Protein AF-A0A7K3EN25-F1 (afdb_monomer)

Radius of gyration: 16.87 Å; Cα contacts (8 Å, |Δi|>4): 187; chains: 1; bounding box: 36×28×51 Å

Mean predicted aligned error: 3.07 Å

Solvent-accessible surface area (backbone atoms only — not comparable to full-atom values): 6746 Å² total; per-residue (Å²): 110,35,38,38,54,88,64,78,34,31,38,34,43,96,85,47,75,42,67,51,79,57,69,52,43,22,36,47,51,38,62,31,59,76,36,46,61,39,78,42,39,61,66,61,52,46,44,69,40,37,58,93,64,64,59,98,57,44,70,64,52,49,54,53,45,53,57,50,45,22,73,68,73,37,68,72,41,53,42,82,51,96,75,31,37,22,25,67,42,54,57,84,30,25,47,60,48,43,29,54,51,26,43,51,53,12,50,56,27,43,78,69,68,37,55,70,59,12,51,56,29,43,60,73,47,109

Secondary structure (DSSP, 8-state):
-EEE-SSS-EEEETTEEE--SSHHHHHHHHHHHTSTTS-B-HHHHHHHHHTT---TTHHHHHHHHHHHHHHHH-GGGEEEETTEEEES--GGGBHHHHHHHHHHHHHHHHHTT-HHHHHHHHHHH-

Structure (mmCIF, N/CA/C/O backbone):
data_AF-A0A7K3EN25-F1
#
_entry.id   AF-A0A7K3EN25-F1
#
loop_
_atom_site.group_PDB
_atom_site.id
_atom_site.type_symbol
_atom_site.label_atom_id
_atom_site.label_alt_id
_atom_site.label_comp_id
_atom_site.label_asym_id
_atom_site.label_entity_id
_atom_site.label_seq_id
_atom_site.pdbx_PDB_ins_code
_atom_site.Cartn_x
_atom_site.Cartn_y
_atom_site.Cartn_z
_atom_site.occupancy
_atom_site.B_iso_or_equiv
_atom_site.auth_seq_id
_atom_site.auth_comp_id
_atom_site.auth_asym_id
_atom_site.auth_atom_id
_atom_site.pdbx_PDB_model_num
ATOM 1 N N . MET A 1 1 ? 8.566 6.035 8.201 1.00 90.94 1 MET A N 1
ATOM 2 C CA . MET A 1 1 ? 7.927 5.709 6.909 1.00 90.94 1 MET A CA 1
ATOM 3 C C . MET A 1 1 ? 6.605 4.981 7.090 1.00 90.94 1 MET A C 1
ATOM 5 O O . MET A 1 1 ? 6.586 3.885 7.628 1.00 90.94 1 MET A O 1
ATOM 9 N N . ARG A 1 2 ? 5.515 5.594 6.628 1.00 95.06 2 ARG A N 1
ATOM 10 C CA . ARG A 1 2 ? 4.181 5.002 6.475 1.00 95.06 2 ARG A CA 1
ATOM 11 C C . ARG A 1 2 ? 3.755 5.071 5.011 1.00 95.06 2 ARG A C 1
ATOM 13 O O . ARG A 1 2 ? 4.134 5.999 4.299 1.00 95.06 2 ARG A O 1
ATOM 20 N N . TYR A 1 3 ? 2.937 4.127 4.582 1.00 96.94 3 TYR A N 1
ATOM 21 C CA . TYR A 1 3 ? 2.419 3.993 3.227 1.00 96.94 3 TYR A CA 1
ATOM 22 C C . TYR A 1 3 ? 0.903 4.099 3.277 1.00 96.94 3 TYR A C 1
ATOM 24 O O . TYR A 1 3 ? 0.251 3.349 4.001 1.00 96.94 3 TYR A O 1
ATOM 32 N N . ARG A 1 4 ? 0.343 5.048 2.528 1.00 96.62 4 ARG A N 1
ATOM 33 C CA . ARG A 1 4 ? -1.097 5.304 2.519 1.00 96.62 4 ARG A CA 1
ATOM 34 C C . ARG A 1 4 ? -1.653 4.944 1.156 1.00 96.62 4 ARG A C 1
ATOM 36 O O . ARG A 1 4 ? -1.270 5.579 0.175 1.00 96.62 4 ARG A O 1
ATOM 43 N N . ILE A 1 5 ? -2.479 3.907 1.090 1.00 96.88 5 ILE A N 1
ATOM 44 C CA . ILE A 1 5 ? -3.046 3.345 -0.141 1.00 96.88 5 ILE A CA 1
ATOM 45 C C . ILE A 1 5 ? -4.577 3.300 -0.128 1.00 96.88 5 ILE A C 1
ATOM 47 O O . ILE A 1 5 ? -5.172 3.018 -1.167 1.00 96.88 5 ILE A O 1
ATOM 51 N N . LEU A 1 6 ? -5.225 3.642 0.992 1.00 95.38 6 LEU A N 1
ATOM 52 C CA . LEU A 1 6 ? -6.672 3.866 1.070 1.00 95.38 6 LEU A CA 1
ATOM 53 C C . LEU A 1 6 ? -7.032 5.248 0.496 1.00 95.38 6 LEU A C 1
ATOM 55 O O . LEU A 1 6 ? -7.521 6.140 1.184 1.00 95.38 6 LEU A O 1
ATOM 59 N N . GLY A 1 7 ? -6.719 5.452 -0.784 1.00 93.25 7 GLY A N 1
ATOM 60 C CA . GLY A 1 7 ? -6.848 6.728 -1.479 1.00 93.25 7 GLY A CA 1
ATOM 61 C C . GLY A 1 7 ? -5.738 6.922 -2.507 1.00 93.25 7 GLY A C 1
ATOM 62 O O . GLY A 1 7 ? -5.314 5.985 -3.186 1.00 93.25 7 GLY A O 1
ATOM 63 N N . ILE A 1 8 ? -5.244 8.154 -2.641 1.00 93.94 8 ILE A N 1
ATOM 64 C CA . ILE A 1 8 ? -4.084 8.424 -3.496 1.00 93.94 8 ILE A CA 1
ATOM 65 C C . ILE A 1 8 ? -2.848 7.814 -2.835 1.00 93.94 8 ILE A C 1
ATOM 67 O O . ILE A 1 8 ? -2.457 8.249 -1.754 1.00 93.94 8 ILE A O 1
ATOM 71 N N . ALA A 1 9 ? -2.219 6.846 -3.511 1.00 96.56 9 ALA A N 1
ATOM 72 C CA . ALA A 1 9 ? -1.014 6.202 -3.002 1.00 96.56 9 ALA A CA 1
ATOM 73 C C . ALA A 1 9 ? 0.084 7.238 -2.714 1.00 96.56 9 ALA A C 1
ATOM 75 O O . ALA A 1 9 ? 0.504 7.964 -3.620 1.00 96.56 9 ALA A O 1
ATOM 76 N N . GLN A 1 10 ? 0.540 7.287 -1.466 1.00 95.94 10 GLN A N 1
ATOM 77 C CA . GLN A 1 10 ? 1.520 8.250 -0.962 1.00 95.94 10 GLN A CA 1
ATOM 78 C C . GLN A 1 10 ? 2.337 7.649 0.186 1.00 95.94 10 GLN A C 1
ATOM 80 O O . GLN A 1 10 ? 1.969 6.627 0.767 1.00 95.94 10 GLN A O 1
ATOM 85 N N . THR A 1 11 ? 3.452 8.290 0.518 1.00 95.88 11 THR A N 1
ATOM 86 C CA . THR A 1 11 ? 4.280 7.942 1.676 1.00 95.88 11 THR A CA 1
ATOM 87 C C . THR A 1 11 ? 4.314 9.087 2.665 1.00 95.88 11 THR A C 1
ATOM 89 O O . THR A 1 11 ? 4.257 10.247 2.270 1.00 95.88 11 THR A O 1
ATOM 92 N N . GLU A 1 12 ? 4.453 8.772 3.942 1.00 94.38 12 GLU A N 1
ATOM 93 C CA . GLU A 1 12 ? 4.577 9.751 5.012 1.00 94.38 12 GLU A CA 1
ATOM 94 C C . GLU A 1 12 ? 5.793 9.421 5.878 1.00 94.38 12 GLU A C 1
ATOM 96 O O . GLU A 1 12 ? 5.921 8.307 6.392 1.00 94.38 12 GLU A O 1
ATOM 101 N N . ASP A 1 13 ? 6.686 10.389 6.055 1.00 91.06 13 ASP A N 1
ATOM 102 C CA . ASP A 1 13 ? 7.839 10.260 6.940 1.00 91.06 13 ASP A CA 1
ATOM 103 C C . ASP A 1 13 ? 7.915 11.432 7.905 1.00 91.06 13 ASP A C 1
ATOM 105 O O . ASP A 1 13 ? 8.039 12.579 7.484 1.00 91.06 13 ASP A O 1
ATOM 109 N N . HIS A 1 14 ? 7.799 11.153 9.204 1.00 88.25 14 HIS A N 1
ATOM 110 C CA . HIS A 1 14 ? 7.816 12.177 10.254 1.00 88.25 14 HIS A CA 1
ATOM 111 C C . HIS A 1 14 ? 6.895 13.386 9.954 1.00 88.25 14 HIS A C 1
ATOM 113 O O . HIS A 1 14 ? 7.269 14.534 10.176 1.00 88.25 14 HIS A O 1
ATOM 119 N N . GLY A 1 15 ? 5.693 13.128 9.418 1.00 87.31 15 GLY A N 1
ATOM 120 C CA . GLY A 1 15 ? 4.710 14.154 9.038 1.00 87.31 15 GLY A CA 1
ATOM 121 C C . GLY A 1 15 ? 4.914 14.778 7.651 1.00 87.31 15 GLY A C 1
ATOM 122 O O . GLY A 1 15 ? 4.064 15.536 7.190 1.00 87.31 15 GLY A O 1
ATOM 123 N N . THR A 1 16 ? 5.997 14.442 6.948 1.00 89.81 16 THR A N 1
ATOM 124 C CA . THR A 1 16 ? 6.224 14.867 5.561 1.00 89.81 16 THR A CA 1
ATOM 125 C C . THR A 1 16 ? 5.554 13.890 4.608 1.00 89.81 16 THR A C 1
ATOM 127 O O . THR A 1 16 ? 5.970 12.737 4.498 1.00 89.81 16 THR A O 1
ATOM 130 N N . VAL A 1 17 ? 4.524 14.355 3.901 1.00 92.62 17 VAL A N 1
ATOM 131 C CA . VAL A 1 17 ? 3.809 13.559 2.900 1.00 92.62 17 VAL A CA 1
ATOM 132 C C . VAL A 1 17 ? 4.443 13.744 1.525 1.00 92.62 17 VAL A C 1
ATOM 134 O O . VAL A 1 17 ? 4.577 14.861 1.028 1.00 92.62 17 VAL A O 1
ATOM 137 N N . THR A 1 18 ? 4.761 12.627 0.878 1.00 93.88 18 THR A N 1
ATOM 138 C CA . THR A 1 18 ? 5.290 12.577 -0.483 1.00 93.88 18 THR A CA 1
ATOM 139 C C . THR A 1 18 ? 4.362 11.752 -1.360 1.00 93.88 18 THR A C 1
ATOM 141 O O . THR A 1 18 ? 4.134 10.568 -1.122 1.00 93.88 18 THR A O 1
ATOM 144 N N . THR A 1 19 ? 3.844 12.367 -2.423 1.00 93.69 19 THR A N 1
ATOM 145 C CA . THR A 1 19 ? 3.033 11.672 -3.428 1.00 93.69 19 THR A CA 1
ATOM 146 C C . THR A 1 19 ? 3.896 11.304 -4.639 1.00 93.69 19 THR A C 1
ATOM 148 O O . THR A 1 19 ? 4.441 12.202 -5.288 1.00 93.69 19 THR A O 1
ATOM 151 N N . PRO A 1 20 ? 4.016 10.013 -5.003 1.00 92.44 20 PRO A N 1
ATOM 152 C CA . PRO A 1 20 ? 4.688 9.608 -6.226 1.00 92.44 20 PRO A CA 1
ATOM 153 C C . PRO A 1 20 ? 4.102 10.258 -7.486 1.00 92.44 20 PRO A C 1
ATOM 155 O O . PRO A 1 20 ? 2.885 10.318 -7.691 1.00 92.44 20 PRO A O 1
ATOM 158 N N . GLY A 1 21 ? 4.996 10.737 -8.353 1.00 90.75 21 GLY A N 1
ATOM 159 C CA . GLY A 1 21 ? 4.637 11.449 -9.575 1.00 90.75 21 GLY A CA 1
ATOM 160 C C . GLY A 1 21 ? 4.012 10.533 -10.630 1.00 90.75 21 GLY A C 1
ATOM 161 O O . GLY A 1 21 ? 4.684 9.674 -11.196 1.00 90.75 21 GLY A O 1
ATOM 162 N N . GLY A 1 22 ? 2.739 10.768 -10.943 1.00 94.00 22 GLY A N 1
ATOM 163 C CA . GLY A 1 22 ? 2.013 10.084 -12.015 1.00 94.00 22 GLY A CA 1
ATOM 164 C C . GLY A 1 22 ? 1.375 8.742 -11.616 1.00 94.00 22 GLY A C 1
ATOM 165 O O . GLY A 1 22 ? 1.749 8.127 -10.615 1.00 94.00 22 GLY A O 1
ATOM 166 N N . PRO A 1 23 ? 0.392 8.269 -12.403 1.00 94.69 23 PRO A N 1
ATOM 167 C CA . PRO A 1 23 ? -0.428 7.108 -12.053 1.00 94.69 23 PRO A CA 1
ATOM 168 C C . PRO A 1 23 ? 0.378 5.809 -11.945 1.00 94.69 23 PRO A C 1
ATOM 170 O O . PRO A 1 23 ? 0.161 5.046 -11.014 1.00 94.69 23 PRO A O 1
ATOM 173 N N . ARG A 1 24 ? 1.367 5.588 -12.822 1.00 96.19 24 ARG A N 1
ATOM 174 C CA . ARG A 1 24 ? 2.171 4.351 -12.834 1.00 96.19 24 ARG A CA 1
ATOM 175 C C . ARG A 1 24 ? 3.082 4.203 -11.611 1.00 96.19 24 ARG A C 1
ATOM 177 O O . ARG A 1 24 ? 3.250 3.100 -11.109 1.00 96.19 24 ARG A O 1
ATOM 184 N N . LEU A 1 25 ? 3.656 5.300 -11.102 1.00 96.56 25 LEU A N 1
ATOM 185 C CA . LEU A 1 25 ? 4.433 5.252 -9.855 1.00 96.56 25 LEU A CA 1
ATOM 186 C C . LEU A 1 25 ? 3.532 4.953 -8.653 1.00 96.56 25 LEU A C 1
ATOM 188 O O . LEU A 1 25 ? 3.925 4.189 -7.776 1.00 96.56 25 LEU A O 1
ATOM 192 N N . ARG A 1 26 ? 2.335 5.551 -8.618 1.00 96.88 26 ARG A N 1
ATOM 193 C CA . ARG A 1 26 ? 1.346 5.288 -7.567 1.00 96.88 26 ARG A CA 1
ATOM 194 C C . ARG A 1 26 ? 0.837 3.849 -7.608 1.00 96.88 26 ARG A C 1
ATOM 196 O O . ARG A 1 26 ? 0.761 3.225 -6.559 1.00 96.88 26 ARG A O 1
ATOM 203 N N . ALA A 1 27 ? 0.568 3.316 -8.800 1.00 96.94 27 ALA A N 1
ATOM 204 C CA . ALA A 1 27 ? 0.199 1.916 -8.992 1.00 96.94 27 ALA A CA 1
ATOM 205 C C . ALA A 1 27 ? 1.313 0.974 -8.515 1.00 96.94 27 ALA A C 1
ATOM 207 O O . ALA A 1 27 ? 1.039 0.056 -7.754 1.00 96.94 27 ALA A O 1
ATOM 208 N N . LEU A 1 28 ? 2.576 1.253 -8.864 1.00 97.81 28 LEU A N 1
ATOM 209 C CA . LEU A 1 28 ? 3.715 0.456 -8.396 1.00 97.81 28 LEU A CA 1
ATOM 210 C C . LEU A 1 28 ? 3.852 0.486 -6.866 1.00 97.81 28 LEU A C 1
ATOM 212 O O . LEU A 1 28 ? 4.100 -0.550 -6.250 1.00 97.81 28 LEU A O 1
ATOM 216 N N . LEU A 1 29 ? 3.687 1.659 -6.246 1.00 97.75 29 LEU A N 1
ATOM 217 C CA . LEU A 1 29 ? 3.704 1.774 -4.789 1.00 97.75 29 LEU A CA 1
ATOM 218 C C . LEU A 1 29 ? 2.573 0.954 -4.157 1.00 97.75 29 LEU A C 1
ATOM 220 O O . LEU A 1 29 ? 2.830 0.194 -3.229 1.00 97.75 29 LEU A O 1
ATOM 224 N N . ALA A 1 30 ? 1.349 1.081 -4.676 1.00 97.69 30 ALA A N 1
ATOM 225 C CA . ALA A 1 30 ? 0.191 0.345 -4.184 1.00 97.69 30 ALA A CA 1
ATOM 226 C C . ALA A 1 30 ? 0.375 -1.173 -4.335 1.00 97.69 30 ALA A C 1
ATOM 228 O O . ALA A 1 30 ? 0.211 -1.901 -3.362 1.00 97.69 30 ALA A O 1
ATOM 229 N N . ALA A 1 31 ? 0.811 -1.641 -5.507 1.00 97.69 31 ALA A N 1
ATOM 230 C CA . ALA A 1 31 ? 1.108 -3.044 -5.789 1.00 97.69 31 ALA A CA 1
ATOM 231 C C . ALA A 1 31 ? 2.082 -3.652 -4.765 1.00 97.69 31 ALA A C 1
ATOM 233 O O . ALA A 1 31 ? 1.854 -4.738 -4.234 1.00 97.69 31 ALA A O 1
ATOM 234 N N . LEU A 1 32 ? 3.160 -2.935 -4.441 1.00 98.06 32 LEU A N 1
ATOM 235 C CA . LEU A 1 32 ? 4.129 -3.377 -3.439 1.00 98.06 32 LEU A CA 1
ATOM 236 C C . LEU A 1 32 ? 3.568 -3.294 -2.007 1.00 98.06 32 LEU A C 1
ATOM 238 O O . LEU A 1 32 ? 3.776 -4.211 -1.215 1.00 98.06 32 LEU A O 1
ATOM 242 N N . ALA A 1 33 ? 2.834 -2.230 -1.673 1.00 97.81 33 ALA A N 1
ATOM 243 C CA . ALA A 1 33 ? 2.245 -2.014 -0.348 1.00 97.81 33 ALA A CA 1
ATOM 244 C C . ALA A 1 33 ? 1.091 -2.975 -0.025 1.00 97.81 33 ALA A C 1
ATOM 246 O O . ALA A 1 33 ? 0.861 -3.274 1.143 1.00 97.81 33 ALA A O 1
ATOM 247 N N . LEU A 1 34 ? 0.419 -3.533 -1.037 1.00 97.62 34 LEU A N 1
ATOM 248 C CA . LEU A 1 34 ? -0.512 -4.651 -0.870 1.00 97.62 34 LEU A CA 1
ATOM 249 C C . LEU A 1 34 ? 0.200 -5.925 -0.397 1.00 97.62 34 LEU A C 1
ATOM 251 O O . LEU A 1 34 ? -0.446 -6.832 0.117 1.00 97.62 34 LEU A O 1
ATOM 255 N N . ARG A 1 35 ? 1.524 -6.030 -0.540 1.00 97.62 35 ARG A N 1
ATOM 256 C CA . ARG A 1 35 ? 2.319 -7.214 -0.172 1.00 97.62 35 ARG A CA 1
ATOM 257 C C . ARG A 1 35 ? 3.568 -6.801 0.627 1.00 97.62 35 ARG A C 1
ATOM 259 O O . ARG A 1 35 ? 4.687 -7.105 0.211 1.00 97.62 35 ARG A O 1
ATOM 266 N N . PRO A 1 36 ? 3.407 -6.133 1.786 1.00 97.31 36 PRO A N 1
ATOM 267 C CA . PRO A 1 36 ? 4.520 -5.540 2.517 1.00 97.31 36 PRO A CA 1
ATOM 268 C C . PRO A 1 36 ? 5.481 -6.635 2.989 1.00 97.31 36 PRO A C 1
ATOM 270 O O . PRO A 1 36 ? 5.053 -7.702 3.446 1.00 97.31 36 PRO A O 1
ATOM 273 N N . GLY A 1 37 ? 6.781 -6.404 2.801 1.00 96.88 37 GLY A N 1
ATOM 274 C CA . GLY A 1 37 ? 7.845 -7.348 3.145 1.00 96.88 37 GLY A CA 1
ATOM 275 C C . GLY A 1 37 ? 7.927 -8.594 2.254 1.00 96.88 37 GLY A C 1
ATOM 276 O O . GLY A 1 37 ? 8.819 -9.419 2.450 1.00 96.88 37 GLY A O 1
ATOM 277 N N . ARG A 1 38 ? 7.037 -8.763 1.264 1.00 97.62 38 ARG A N 1
ATOM 278 C CA . ARG A 1 38 ? 7.031 -9.921 0.357 1.00 97.62 38 ARG A CA 1
ATOM 279 C C . ARG A 1 38 ? 7.601 -9.558 -1.007 1.00 97.62 38 ARG A C 1
ATOM 281 O O . ARG A 1 38 ? 7.393 -8.461 -1.514 1.00 97.62 38 ARG A O 1
ATOM 288 N N . VAL A 1 39 ? 8.311 -10.511 -1.608 1.00 98.25 39 VAL A N 1
ATOM 289 C CA . VAL A 1 39 ? 8.828 -10.372 -2.973 1.00 98.25 39 VAL A CA 1
ATOM 290 C C . VAL A 1 39 ? 7.677 -10.522 -3.964 1.00 98.25 39 VAL A C 1
ATOM 292 O O . VAL A 1 39 ? 6.933 -11.500 -3.915 1.00 98.25 39 VAL A O 1
ATOM 295 N N . VAL A 1 40 ? 7.554 -9.549 -4.859 1.00 98.44 40 VAL A N 1
ATOM 296 C CA . VAL A 1 40 ? 6.614 -9.508 -5.976 1.00 98.44 40 VAL A CA 1
ATOM 297 C C . VAL A 1 40 ? 7.403 -9.622 -7.272 1.00 98.44 40 VAL A C 1
ATOM 299 O O . VAL A 1 40 ? 8.419 -8.942 -7.449 1.00 98.44 40 VAL A O 1
ATOM 302 N N . THR A 1 41 ? 6.940 -10.487 -8.171 1.00 98.25 41 THR A N 1
ATOM 303 C CA . THR A 1 41 ? 7.620 -10.736 -9.443 1.00 98.25 41 THR A CA 1
ATOM 304 C C . THR A 1 41 ? 7.496 -9.543 -10.396 1.00 98.25 41 THR A C 1
ATOM 306 O O . THR A 1 41 ? 6.527 -8.784 -10.303 1.00 98.25 41 THR A O 1
ATOM 309 N N . PRO A 1 42 ? 8.449 -9.363 -11.329 1.00 97.75 42 PRO A N 1
ATOM 310 C CA . PRO A 1 42 ? 8.327 -8.366 -12.386 1.00 97.75 42 PRO A CA 1
ATOM 311 C C . PRO A 1 42 ? 7.035 -8.496 -13.192 1.00 97.75 42 PRO A C 1
ATOM 313 O O . PRO A 1 42 ? 6.394 -7.480 -13.421 1.00 97.75 42 PRO A O 1
ATOM 316 N N . ASP A 1 43 ? 6.631 -9.716 -13.552 1.00 96.81 43 ASP A N 1
ATOM 317 C CA . ASP A 1 43 ? 5.432 -9.964 -14.362 1.00 96.81 43 ASP A CA 1
ATOM 318 C C . ASP A 1 43 ? 4.168 -9.494 -13.633 1.00 96.81 43 ASP A C 1
ATOM 320 O O . ASP A 1 43 ? 3.417 -8.685 -14.166 1.00 96.81 43 ASP A O 1
ATOM 324 N N . THR A 1 44 ? 4.006 -9.860 -12.355 1.00 97.62 44 THR A N 1
ATOM 325 C CA . THR A 1 44 ? 2.888 -9.368 -11.531 1.00 97.62 44 THR A CA 1
ATOM 326 C C . THR A 1 44 ? 2.881 -7.842 -11.424 1.00 97.62 44 THR A C 1
ATOM 328 O O . THR A 1 44 ? 1.826 -7.218 -11.493 1.00 97.62 44 THR A O 1
ATOM 331 N N . LEU A 1 45 ? 4.049 -7.214 -11.250 1.00 98.12 45 LEU A N 1
ATOM 332 C CA . LEU A 1 45 ? 4.129 -5.752 -11.183 1.00 98.12 45 LEU A CA 1
ATOM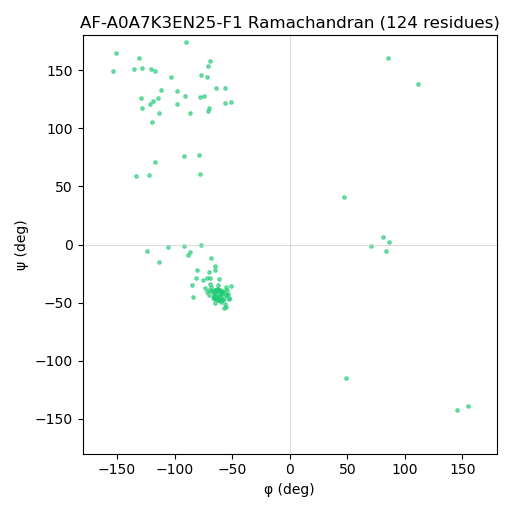 333 C C . LEU A 1 45 ? 3.833 -5.094 -12.531 1.00 98.12 45 LEU A C 1
ATOM 335 O O . LEU A 1 45 ? 3.284 -3.996 -12.550 1.00 98.12 45 LEU A O 1
ATOM 339 N N . ILE A 1 46 ? 4.202 -5.724 -13.645 1.00 97.88 46 ILE A N 1
ATOM 340 C CA . ILE A 1 46 ? 3.883 -5.229 -14.983 1.00 97.88 46 ILE A CA 1
ATOM 341 C C . ILE A 1 46 ? 2.368 -5.264 -15.190 1.00 97.88 46 ILE A C 1
ATOM 343 O O . ILE A 1 46 ? 1.782 -4.233 -15.526 1.00 97.88 46 ILE A O 1
ATOM 347 N N . ASP A 1 47 ? 1.739 -6.401 -14.901 1.00 96.31 47 ASP A N 1
ATOM 348 C CA . ASP A 1 47 ? 0.295 -6.580 -15.043 1.00 96.31 47 ASP A CA 1
ATOM 349 C C . ASP A 1 47 ? -0.481 -5.581 -14.173 1.00 96.31 47 ASP A C 1
ATOM 351 O O . ASP A 1 47 ? -1.426 -4.948 -14.631 1.00 96.31 47 ASP A O 1
ATOM 355 N N . GLU A 1 48 ? -0.056 -5.345 -12.932 1.00 96.00 48 GLU A N 1
ATOM 356 C CA . GLU A 1 48 ? -0.756 -4.417 -12.033 1.00 96.00 48 GLU A CA 1
ATOM 357 C C . GLU A 1 48 ? -0.528 -2.935 -12.371 1.00 96.00 48 GLU A C 1
ATOM 359 O O . GLU A 1 48 ? -1.395 -2.098 -12.115 1.00 96.00 48 GLU A O 1
ATOM 364 N N . VAL A 1 49 ? 0.632 -2.577 -12.932 1.00 97.06 49 VAL A N 1
ATOM 365 C CA . VAL A 1 49 ? 0.968 -1.175 -13.243 1.00 97.06 49 VAL A CA 1
ATOM 366 C C . VAL A 1 49 ? 0.410 -0.730 -14.592 1.00 97.06 49 VAL A C 1
ATOM 368 O O . VAL A 1 49 ? 0.069 0.449 -14.747 1.00 97.06 49 VAL A O 1
ATOM 371 N N . TRP A 1 50 ? 0.360 -1.631 -15.572 1.00 95.94 50 TRP A N 1
ATOM 372 C CA . TRP A 1 50 ? -0.055 -1.315 -16.941 1.00 9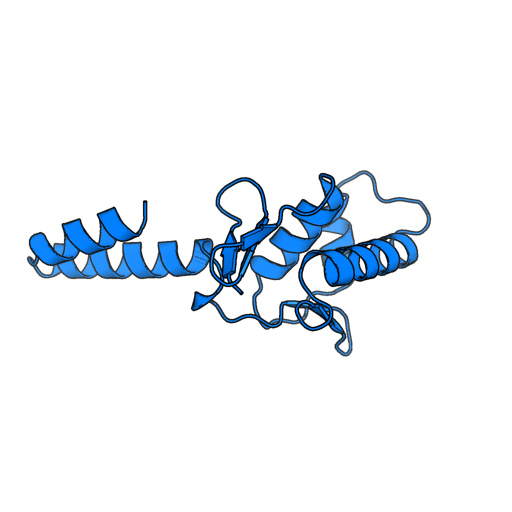5.94 50 TRP A CA 1
ATOM 373 C C . TRP A 1 50 ? -1.359 -1.978 -17.372 1.00 95.94 50 TRP A C 1
ATOM 375 O O . TRP A 1 50 ? -1.938 -1.517 -18.357 1.00 95.94 50 TRP A O 1
ATOM 385 N N . ALA A 1 51 ? -1.843 -2.985 -16.641 1.00 91.56 51 ALA A N 1
ATOM 386 C CA . ALA A 1 51 ? -3.005 -3.780 -17.020 1.00 91.56 51 ALA A CA 1
ATOM 387 C C . ALA A 1 51 ? -2.887 -4.248 -18.481 1.00 91.56 51 ALA A C 1
ATOM 389 O O . ALA A 1 51 ? -1.976 -4.995 -18.825 1.00 91.56 51 ALA A O 1
ATOM 390 N N . GLU A 1 52 ? -3.774 -3.776 -19.352 1.00 89.38 52 GLU A N 1
ATOM 391 C CA . GLU A 1 52 ? -3.871 -4.218 -20.745 1.00 89.38 52 GLU A CA 1
ATOM 392 C C . GLU A 1 52 ? -2.949 -3.453 -21.717 1.00 89.38 52 GLU A C 1
ATOM 394 O O . GLU A 1 52 ? -2.857 -3.834 -22.881 1.00 89.38 52 GLU A O 1
ATOM 399 N N . ASP A 1 53 ? -2.248 -2.400 -21.270 1.00 93.56 53 ASP A N 1
ATOM 400 C CA . ASP A 1 53 ? -1.402 -1.543 -22.127 1.00 93.56 53 ASP A CA 1
ATOM 401 C C . ASP A 1 53 ? 0.076 -1.488 -21.667 1.00 93.56 53 ASP A C 1
ATOM 403 O O . ASP A 1 53 ? 0.599 -0.418 -21.309 1.00 93.56 53 ASP A O 1
ATOM 407 N N . PRO A 1 54 ? 0.790 -2.634 -21.612 1.00 93.12 54 PRO A N 1
ATOM 408 C CA . PRO A 1 54 ? 2.210 -2.645 -21.292 1.00 93.12 54 PRO A CA 1
ATOM 409 C C . PRO A 1 54 ? 3.045 -2.076 -22.454 1.00 93.12 54 PRO A C 1
ATOM 411 O O . PRO A 1 54 ? 2.759 -2.316 -23.629 1.00 93.12 54 PRO A O 1
ATOM 414 N N . PRO A 1 55 ? 4.139 -1.349 -22.166 1.00 94.50 55 PRO A N 1
ATOM 4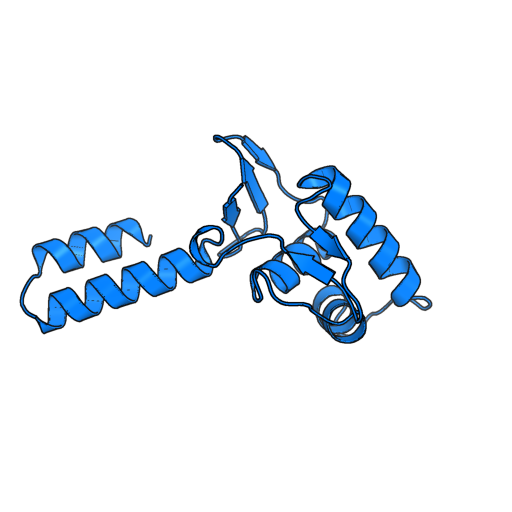15 C CA . PRO A 1 55 ? 5.039 -0.880 -23.206 1.00 94.50 55 PRO A CA 1
ATOM 416 C C . PRO A 1 55 ? 5.791 -2.066 -23.821 1.00 94.50 55 PRO A C 1
ATOM 418 O O . PRO A 1 55 ? 5.991 -3.095 -23.180 1.00 94.50 55 PRO A O 1
ATOM 421 N N . ARG A 1 56 ? 6.298 -1.883 -25.046 1.00 93.94 56 ARG A N 1
ATOM 422 C CA . ARG A 1 56 ? 7.031 -2.923 -25.794 1.00 93.94 56 ARG A CA 1
ATOM 423 C C . ARG A 1 56 ? 8.170 -3.576 -24.998 1.00 93.94 56 ARG A C 1
ATOM 425 O O . ARG A 1 56 ? 8.421 -4.762 -25.170 1.00 93.94 56 ARG A O 1
ATOM 432 N N . ASP A 1 57 ? 8.851 -2.800 -24.158 1.00 96.75 57 ASP A N 1
ATOM 433 C CA . ASP A 1 57 ? 9.869 -3.284 -23.221 1.00 96.75 57 ASP A CA 1
ATOM 434 C C . ASP A 1 57 ? 9.422 -3.011 -21.776 1.00 96.75 57 ASP A C 1
ATOM 436 O O . ASP A 1 57 ? 9.901 -2.098 -21.092 1.00 96.75 57 ASP A O 1
ATOM 440 N N . ALA A 1 58 ? 8.414 -3.767 -21.338 1.00 96.81 58 ALA A N 1
ATOM 441 C CA . ALA A 1 58 ? 7.860 -3.683 -19.991 1.00 96.81 58 ALA A CA 1
ATOM 442 C C . ALA A 1 58 ? 8.891 -3.952 -18.880 1.00 96.81 58 ALA A C 1
ATOM 444 O O . ALA A 1 58 ? 8.912 -3.177 -17.918 1.00 96.81 58 ALA A O 1
ATOM 445 N N . PRO A 1 59 ? 9.808 -4.935 -19.002 1.00 96.44 59 PRO A N 1
ATOM 446 C CA . PRO A 1 59 ? 10.862 -5.129 -18.012 1.00 96.44 59 PRO A CA 1
ATOM 447 C C . PRO A 1 59 ? 11.751 -3.892 -17.833 1.00 96.44 59 PRO A C 1
ATOM 449 O O . PRO A 1 59 ? 11.953 -3.446 -16.700 1.00 96.44 59 PRO A O 1
ATOM 452 N N . ALA A 1 60 ? 12.241 -3.278 -18.917 1.00 97.81 60 ALA A N 1
ATOM 453 C CA . ALA A 1 60 ? 13.054 -2.064 -18.806 1.00 97.81 60 ALA A CA 1
ATOM 454 C C . ALA A 1 60 ? 12.249 -0.882 -18.239 1.00 97.81 60 ALA A C 1
ATOM 456 O O . ALA A 1 60 ? 12.746 -0.120 -17.400 1.00 97.81 60 ALA A O 1
ATOM 457 N N . ALA A 1 61 ? 10.982 -0.745 -18.643 1.00 97.81 61 ALA A N 1
ATOM 458 C CA . ALA A 1 61 ? 10.093 0.282 -18.113 1.00 97.81 61 ALA A CA 1
ATOM 459 C C . ALA A 1 61 ? 9.843 0.117 -16.602 1.00 97.81 61 ALA A C 1
ATOM 461 O O . ALA A 1 61 ? 9.834 1.117 -15.873 1.00 97.81 61 ALA A O 1
ATOM 462 N N . LEU A 1 62 ? 9.696 -1.121 -16.116 1.00 98.00 62 LEU A N 1
ATOM 463 C CA . LEU A 1 62 ? 9.548 -1.425 -14.694 1.00 98.00 62 LEU A CA 1
ATOM 464 C C . LEU A 1 62 ? 10.813 -1.054 -13.915 1.00 98.00 62 LEU A C 1
ATOM 466 O O . LEU A 1 62 ? 10.712 -0.356 -12.907 1.00 98.00 62 LEU A O 1
ATOM 470 N N . GLN A 1 63 ? 12.003 -1.420 -14.403 1.00 97.38 63 GLN A N 1
ATOM 471 C CA . GLN A 1 63 ? 13.273 -1.025 -13.772 1.00 97.38 63 GLN A CA 1
ATOM 472 C C . GLN A 1 63 ? 13.376 0.502 -13.629 1.00 97.38 63 GLN A C 1
ATOM 474 O O . GLN A 1 63 ? 13.740 1.021 -12.568 1.00 97.38 63 GLN A O 1
ATOM 479 N N . ALA A 1 64 ? 12.995 1.243 -14.675 1.00 97.62 64 ALA A N 1
ATOM 480 C CA . ALA A 1 64 ? 12.977 2.703 -14.650 1.00 97.62 64 ALA A CA 1
ATOM 481 C C . ALA A 1 64 ? 11.948 3.266 -13.651 1.00 97.62 64 ALA A C 1
ATOM 483 O O . ALA A 1 64 ? 12.231 4.258 -12.969 1.00 97.62 64 ALA A O 1
ATOM 484 N N . LEU A 1 65 ? 10.763 2.653 -13.536 1.00 97.31 65 LEU A N 1
ATOM 485 C CA . LEU A 1 65 ? 9.769 3.017 -12.521 1.00 97.31 65 LEU A CA 1
ATOM 486 C C . LEU A 1 65 ? 10.271 2.752 -11.103 1.00 97.31 65 LEU A C 1
ATOM 488 O O . LEU A 1 65 ? 10.161 3.650 -10.274 1.00 97.31 65 LEU A O 1
ATOM 492 N N . VAL A 1 66 ? 10.876 1.594 -10.836 1.00 97.69 66 VAL A N 1
ATOM 493 C CA . VAL A 1 66 ? 11.462 1.268 -9.525 1.00 97.69 66 VAL A CA 1
ATOM 494 C C . VAL A 1 66 ? 12.558 2.268 -9.163 1.00 97.69 66 VAL A C 1
ATOM 496 O O . VAL A 1 66 ? 12.582 2.788 -8.048 1.00 97.69 66 VAL A O 1
ATOM 499 N N . GLY A 1 67 ? 13.435 2.605 -10.111 1.00 97.62 67 GLY A N 1
ATOM 500 C CA . GLY A 1 67 ? 14.466 3.620 -9.904 1.00 97.62 67 GLY A CA 1
ATOM 501 C C . GLY A 1 67 ? 13.888 4.999 -9.572 1.00 97.62 67 GLY A C 1
ATOM 502 O O . GLY A 1 67 ? 14.419 5.693 -8.704 1.00 97.62 67 GLY A O 1
ATOM 503 N N . ARG A 1 68 ? 12.791 5.402 -10.227 1.00 96.94 68 ARG A N 1
ATOM 504 C CA . ARG A 1 68 ? 12.069 6.640 -9.888 1.00 96.94 68 ARG A CA 1
ATOM 505 C C . ARG A 1 68 ? 11.419 6.557 -8.511 1.00 96.94 68 ARG A C 1
ATOM 507 O O . ARG A 1 68 ? 11.590 7.486 -7.732 1.00 96.94 68 ARG A O 1
ATOM 514 N N . LEU A 1 69 ? 10.746 5.452 -8.198 1.00 96.12 69 LEU A N 1
ATOM 515 C CA . LEU A 1 69 ? 10.080 5.257 -6.915 1.00 96.12 69 LEU A CA 1
ATOM 516 C C . LEU A 1 69 ? 11.083 5.365 -5.759 1.00 96.12 69 LEU A C 1
ATOM 518 O O . LEU A 1 69 ? 10.869 6.166 -4.859 1.00 96.12 69 LEU A O 1
ATOM 522 N N . ARG A 1 70 ? 12.237 4.690 -5.847 1.00 96.19 70 ARG A N 1
ATOM 523 C CA . ARG A 1 70 ? 13.341 4.801 -4.871 1.00 96.19 70 ARG A CA 1
ATOM 524 C C . ARG A 1 70 ? 13.831 6.234 -4.653 1.00 96.19 70 ARG A C 1
ATOM 526 O O . ARG A 1 70 ? 14.192 6.598 -3.543 1.00 96.19 70 ARG A O 1
ATOM 533 N N . ARG A 1 71 ? 13.856 7.067 -5.697 1.00 94.12 71 ARG A N 1
ATOM 534 C CA . ARG A 1 71 ? 14.219 8.488 -5.547 1.00 94.12 71 ARG A CA 1
ATOM 535 C C . ARG A 1 71 ? 13.134 9.300 -4.850 1.00 94.12 71 ARG A C 1
ATOM 537 O O . ARG A 1 71 ? 13.456 10.293 -4.215 1.00 94.12 71 ARG A O 1
ATOM 544 N N . THR A 1 72 ? 11.875 8.900 -4.990 1.00 91.88 72 THR A N 1
ATOM 545 C CA . THR A 1 72 ? 10.740 9.610 -4.401 1.00 91.88 72 THR A CA 1
ATOM 546 C C . THR A 1 72 ? 10.495 9.219 -2.948 1.00 91.88 72 THR A C 1
ATOM 548 O O . THR A 1 72 ? 10.283 10.098 -2.125 1.00 91.88 72 THR A O 1
ATOM 551 N N . VAL A 1 73 ? 10.529 7.925 -2.627 1.00 89.06 73 VAL A N 1
ATOM 552 C CA . VAL A 1 73 ? 10.127 7.417 -1.302 1.00 89.06 73 VAL A CA 1
ATOM 553 C C . VAL A 1 73 ? 11.303 6.996 -0.417 1.00 89.06 73 VAL A C 1
ATOM 555 O O . VAL A 1 73 ? 11.103 6.593 0.721 1.00 89.06 73 VAL A O 1
ATOM 558 N N . GLY A 1 74 ? 12.531 7.084 -0.928 1.00 89.56 74 GLY A N 1
ATOM 559 C CA . GLY A 1 74 ? 13.743 6.644 -0.240 1.00 89.56 74 GLY A CA 1
ATOM 560 C C . GLY A 1 74 ? 14.364 5.416 -0.900 1.00 89.56 74 GLY A C 1
ATOM 561 O O . GLY A 1 74 ? 13.678 4.481 -1.320 1.00 89.56 74 GLY A O 1
ATOM 562 N N . LYS A 1 75 ? 15.697 5.425 -1.011 1.00 89.50 75 LYS A N 1
ATOM 563 C CA . LYS A 1 75 ? 16.466 4.403 -1.738 1.00 89.50 75 LYS A CA 1
ATOM 564 C C . LYS A 1 75 ? 16.208 2.995 -1.202 1.00 89.50 75 LYS A C 1
ATOM 566 O O . LYS A 1 75 ? 16.078 2.063 -1.994 1.00 89.50 75 LYS A O 1
ATOM 571 N N . ASP A 1 76 ? 16.102 2.885 0.116 1.00 91.62 76 ASP A N 1
ATOM 572 C CA . ASP A 1 76 ? 15.996 1.616 0.830 1.00 91.62 76 ASP A CA 1
ATOM 573 C C . ASP A 1 76 ? 14.539 1.181 1.048 1.00 91.62 76 ASP A C 1
ATOM 575 O O . ASP A 1 76 ? 14.302 0.095 1.554 1.00 91.62 76 ASP A O 1
ATOM 579 N N . ALA A 1 77 ? 13.551 1.977 0.618 1.00 93.38 77 ALA A N 1
ATOM 580 C CA . ALA A 1 77 ? 12.136 1.621 0.746 1.00 93.38 77 ALA A CA 1
ATOM 581 C C . ALA A 1 77 ? 11.736 0.449 -0.166 1.00 93.38 77 ALA A C 1
ATOM 583 O O . ALA A 1 77 ? 10.815 -0.301 0.148 1.00 93.38 77 ALA A O 1
ATOM 584 N N . VAL A 1 78 ? 12.417 0.282 -1.308 1.00 97.00 78 VAL A N 1
ATOM 585 C CA . VAL A 1 78 ? 12.150 -0.804 -2.262 1.00 97.00 78 VAL A CA 1
ATOM 586 C C . VAL A 1 78 ? 13.395 -1.663 -2.430 1.00 97.00 78 VAL A C 1
ATOM 588 O O . VAL A 1 78 ? 14.344 -1.280 -3.125 1.00 97.00 78 VAL A O 1
ATOM 591 N N . GLY A 1 79 ? 13.369 -2.855 -1.844 1.00 96.69 79 GLY A N 1
ATOM 592 C CA . GLY A 1 79 ? 14.417 -3.860 -1.960 1.00 96.69 79 GLY A CA 1
ATOM 593 C C . GLY A 1 79 ? 14.367 -4.598 -3.298 1.00 96.69 79 GLY A C 1
ATOM 594 O O . GLY A 1 79 ? 13.297 -4.847 -3.855 1.00 96.69 79 GLY A O 1
ATOM 595 N N . SER A 1 80 ? 15.540 -4.962 -3.816 1.00 96.38 80 SER A N 1
ATOM 596 C CA . SER A 1 80 ? 15.666 -5.953 -4.891 1.00 96.38 80 SER A CA 1
ATOM 597 C C . SER A 1 80 ? 16.008 -7.302 -4.271 1.00 96.38 80 SER A C 1
ATOM 599 O O . SER A 1 80 ? 1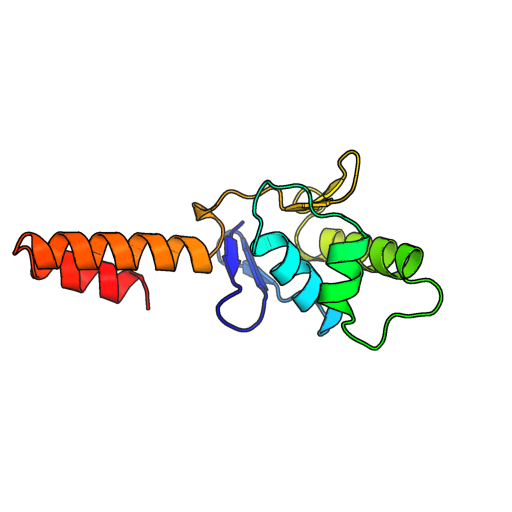6.910 -7.390 -3.440 1.00 96.38 80 SER A O 1
ATOM 601 N N . ALA A 1 81 ? 15.292 -8.344 -4.674 1.00 93.50 81 ALA A N 1
ATOM 602 C CA . ALA A 1 81 ? 15.486 -9.707 -4.201 1.00 93.50 81 ALA A CA 1
ATOM 603 C C . ALA A 1 81 ? 15.573 -10.664 -5.398 1.00 93.50 81 ALA A C 1
ATOM 605 O O . ALA A 1 81 ? 15.112 -10.317 -6.491 1.00 93.50 81 ALA A O 1
ATOM 606 N N . PRO A 1 82 ? 16.129 -11.876 -5.225 1.00 93.50 82 PRO A N 1
ATOM 607 C CA . PRO A 1 82 ? 15.996 -12.915 -6.236 1.00 93.50 82 PRO A CA 1
ATOM 608 C C . PRO A 1 82 ? 14.519 -13.085 -6.618 1.00 93.50 82 PRO A C 1
ATOM 610 O O . PRO A 1 82 ? 13.674 -13.305 -5.752 1.00 93.50 82 PRO A O 1
ATOM 613 N N . GLY A 1 83 ? 14.206 -12.926 -7.904 1.00 92.69 83 GLY A N 1
ATOM 614 C CA . GLY A 1 83 ? 12.843 -13.064 -8.419 1.00 92.69 83 GLY A CA 1
ATOM 615 C C . GLY A 1 83 ? 11.962 -11.812 -8.365 1.00 92.69 83 GLY A C 1
ATOM 616 O O . GLY A 1 83 ? 10.818 -11.906 -8.797 1.00 92.69 83 GLY A O 1
ATOM 617 N N . GLY A 1 84 ? 12.446 -10.647 -7.905 1.00 97.31 84 GLY A N 1
ATOM 618 C CA . GLY A 1 84 ? 11.684 -9.400 -8.044 1.00 97.31 84 GLY A CA 1
ATOM 619 C C . GLY A 1 84 ? 11.989 -8.304 -7.024 1.00 97.31 84 GLY A C 1
ATOM 620 O O . GLY A 1 84 ? 13.145 -8.039 -6.684 1.00 97.31 84 GLY A O 1
ATOM 621 N N . TYR A 1 85 ? 10.933 -7.637 -6.559 1.00 98.38 85 TYR A N 1
ATOM 622 C CA . TYR A 1 85 ? 11.019 -6.470 -5.678 1.00 98.38 85 TYR A CA 1
ATOM 623 C C . TYR A 1 85 ? 10.140 -6.631 -4.453 1.00 98.38 85 TYR A C 1
ATOM 625 O O . TYR A 1 85 ? 9.104 -7.284 -4.513 1.00 98.38 85 TYR A O 1
ATOM 633 N N . ARG A 1 86 ? 10.521 -5.993 -3.351 1.00 97.81 86 ARG A N 1
ATOM 634 C CA . ARG A 1 86 ? 9.686 -5.917 -2.151 1.00 97.81 86 ARG A CA 1
ATOM 635 C C . ARG A 1 86 ? 9.675 -4.507 -1.594 1.00 97.81 86 ARG A C 1
ATOM 637 O O . ARG A 1 86 ? 10.666 -3.789 -1.723 1.00 97.81 86 ARG A O 1
ATOM 644 N N . LEU A 1 87 ? 8.579 -4.144 -0.942 1.00 97.75 87 LEU A N 1
ATOM 645 C CA . LEU A 1 87 ? 8.572 -2.992 -0.052 1.00 97.75 87 LEU A CA 1
ATOM 646 C C . LEU A 1 87 ? 9.237 -3.394 1.266 1.00 97.75 87 LEU A C 1
ATOM 648 O O . LEU A 1 87 ? 8.827 -4.386 1.873 1.00 97.75 87 LEU A O 1
ATOM 652 N N . GLU A 1 88 ? 10.239 -2.638 1.703 1.00 97.31 88 GLU A N 1
ATOM 653 C CA . GLU A 1 88 ? 10.853 -2.802 3.024 1.00 97.31 88 GLU A CA 1
ATOM 654 C C . GLU A 1 88 ? 9.936 -2.149 4.067 1.00 97.31 88 GLU A C 1
ATOM 656 O O . GLU A 1 88 ? 10.129 -1.008 4.486 1.00 97.31 88 GLU A O 1
ATOM 661 N N . ALA A 1 89 ? 8.856 -2.858 4.394 1.00 96.69 89 ALA A N 1
ATOM 662 C CA . ALA A 1 89 ? 7.787 -2.405 5.271 1.00 96.69 89 ALA A CA 1
ATOM 663 C C . ALA A 1 89 ? 7.097 -3.600 5.937 1.00 96.69 89 ALA A C 1
ATOM 665 O O . ALA A 1 89 ? 6.985 -4.678 5.344 1.00 96.69 89 ALA A O 1
ATOM 666 N N . GLY A 1 90 ? 6.599 -3.395 7.151 1.00 97.50 90 GLY A N 1
ATOM 667 C CA . GLY A 1 90 ? 5.661 -4.285 7.817 1.00 97.50 90 GLY A CA 1
ATOM 668 C C . GLY A 1 90 ? 4.206 -3.918 7.522 1.00 97.50 90 GLY A C 1
ATOM 669 O O . GLY A 1 90 ? 3.898 -2.900 6.908 1.00 97.50 90 GLY A O 1
ATOM 670 N N . ARG A 1 91 ? 3.278 -4.753 8.003 1.00 97.56 91 ARG A N 1
ATOM 671 C CA . ARG A 1 91 ? 1.836 -4.467 7.918 1.00 97.56 91 ARG A CA 1
ATOM 672 C C . ARG A 1 91 ? 1.459 -3.180 8.658 1.00 97.56 91 ARG A C 1
ATOM 674 O O . ARG A 1 91 ? 0.679 -2.400 8.141 1.00 97.56 91 ARG A O 1
ATOM 681 N N . GLU A 1 92 ? 2.068 -2.921 9.811 1.00 97.06 92 GLU A N 1
ATOM 682 C CA . GLU A 1 92 ? 1.803 -1.716 10.615 1.00 97.06 92 GLU A CA 1
ATOM 683 C C . GLU A 1 92 ? 2.282 -0.410 9.960 1.00 97.06 92 GLU A C 1
ATOM 685 O O . GLU A 1 92 ? 1.912 0.675 10.403 1.00 97.06 92 GLU A O 1
ATOM 690 N N . ASP A 1 93 ? 3.072 -0.504 8.889 1.00 97.19 93 ASP A N 1
ATOM 691 C CA . ASP A 1 93 ? 3.512 0.657 8.121 1.00 97.19 93 ASP A CA 1
ATOM 692 C C . ASP A 1 93 ? 2.522 1.026 7.005 1.00 97.19 93 ASP A C 1
ATOM 694 O O . ASP A 1 93 ? 2.689 2.075 6.387 1.00 97.19 93 ASP A O 1
ATOM 698 N N . VAL A 1 94 ? 1.508 0.200 6.716 1.00 98.25 94 VAL A N 1
ATOM 699 C CA . VAL A 1 94 ? 0.543 0.414 5.622 1.00 98.25 94 VAL A CA 1
ATOM 700 C C . VAL A 1 94 ? -0.857 0.648 6.190 1.00 98.25 94 VAL A C 1
ATOM 702 O O . VAL A 1 94 ? -1.380 -0.186 6.931 1.00 98.25 94 VAL A O 1
ATOM 705 N N . ASP A 1 95 ? -1.491 1.756 5.804 1.00 97.56 95 ASP A N 1
ATOM 706 C CA . ASP A 1 95 ? -2.810 2.166 6.310 1.00 97.56 95 ASP A CA 1
ATOM 707 C C . ASP A 1 95 ? -3.903 1.098 6.147 1.00 97.56 95 ASP A C 1
ATOM 709 O O . ASP A 1 95 ? -4.667 0.882 7.081 1.00 97.56 95 ASP A O 1
ATOM 713 N N . LEU A 1 96 ? -3.927 0.371 5.026 1.00 98.06 96 LEU A N 1
ATOM 714 C CA . LEU A 1 96 ? -4.851 -0.739 4.778 1.00 98.06 96 LEU A CA 1
ATOM 715 C C . LEU A 1 96 ? -4.824 -1.780 5.905 1.00 98.06 96 LEU A C 1
ATOM 717 O O . LEU A 1 96 ? -5.866 -2.199 6.400 1.00 98.06 96 LEU A O 1
ATOM 721 N N . TYR A 1 97 ? -3.634 -2.196 6.332 1.00 98.31 97 TYR A N 1
ATOM 722 C CA . TYR A 1 97 ? -3.502 -3.248 7.338 1.00 98.31 97 TYR A CA 1
ATOM 723 C C . TYR A 1 97 ? -3.694 -2.728 8.761 1.00 98.31 97 TYR A C 1
ATOM 725 O O . TYR A 1 97 ? -4.172 -3.467 9.625 1.00 98.31 97 TYR A O 1
ATOM 733 N N . VAL A 1 98 ? -3.366 -1.458 9.004 1.00 98.00 98 VAL A N 1
ATOM 734 C CA . VAL A 1 98 ? -3.717 -0.774 10.253 1.00 98.00 98 VAL A CA 1
ATOM 735 C C . VAL A 1 98 ? -5.240 -0.678 10.387 1.00 98.00 98 VAL A C 1
ATOM 737 O O . VAL A 1 98 ? -5.773 -1.037 11.436 1.00 98.00 98 VAL A O 1
ATOM 740 N N . PHE A 1 99 ? -5.935 -0.292 9.314 1.00 98.31 99 PHE A N 1
ATOM 741 C CA . PHE A 1 99 ? -7.395 -0.261 9.235 1.00 98.31 99 PHE A CA 1
ATOM 742 C C . PHE A 1 99 ? -8.001 -1.638 9.531 1.00 98.31 99 PHE A C 1
ATOM 744 O O . PHE A 1 99 ? -8.794 -1.767 10.461 1.00 98.31 99 PHE A O 1
ATOM 751 N N . GLU A 1 100 ? -7.576 -2.689 8.818 1.00 98.12 100 GLU A N 1
ATOM 752 C CA . GLU A 1 100 ? -8.068 -4.058 9.041 1.00 98.12 100 GLU A CA 1
ATOM 753 C C . GLU A 1 100 ? -7.891 -4.509 10.499 1.00 98.12 100 GLU A C 1
ATOM 755 O O . GLU A 1 100 ? -8.798 -5.099 11.095 1.00 98.12 100 GLU A O 1
ATOM 760 N N . ARG A 1 101 ? -6.730 -4.218 11.103 1.00 98.25 101 ARG A N 1
ATOM 761 C CA . ARG A 1 101 ? -6.457 -4.561 12.502 1.00 98.25 101 ARG A CA 1
ATOM 762 C C . ARG A 1 101 ? -7.377 -3.804 13.460 1.00 98.25 101 ARG A C 1
ATOM 764 O O . ARG A 1 101 ? -7.882 -4.426 14.395 1.00 98.25 101 ARG A O 1
ATOM 771 N N . LEU A 1 102 ? -7.557 -2.498 13.267 1.00 98.44 102 LEU A N 1
ATOM 772 C CA . LEU A 1 102 ? -8.398 -1.661 14.127 1.00 98.44 102 LEU A CA 1
ATOM 773 C C . LEU A 1 102 ? -9.875 -2.049 14.023 1.00 98.44 102 LEU A C 1
ATOM 775 O O . LEU A 1 102 ? -10.529 -2.194 15.054 1.00 98.44 102 LEU A O 1
ATOM 779 N N . VAL A 1 103 ? -10.368 -2.322 12.811 1.00 98.44 103 VAL A N 1
ATOM 780 C CA . VAL A 1 103 ? -11.729 -2.829 12.587 1.00 98.44 103 VAL A CA 1
ATOM 781 C C . VAL A 1 103 ? -11.934 -4.151 13.312 1.00 98.44 103 VAL A C 1
ATOM 783 O O . VAL A 1 103 ? -12.873 -4.269 14.094 1.00 98.44 103 VAL A O 1
ATOM 786 N N . ARG A 1 104 ? -11.020 -5.117 13.145 1.00 98.31 104 ARG A N 1
ATOM 787 C CA . ARG A 1 104 ? -11.101 -6.407 13.845 1.00 98.31 104 ARG A CA 1
ATOM 788 C C . ARG A 1 104 ? -11.143 -6.232 15.366 1.00 98.31 104 ARG A C 1
ATOM 790 O O . ARG A 1 104 ? -11.997 -6.817 16.020 1.00 98.31 104 ARG A O 1
ATOM 797 N N . GLN A 1 105 ? -10.258 -5.404 15.922 1.00 98.19 105 GLN A N 1
ATOM 798 C CA . GLN A 1 105 ? -10.227 -5.116 17.362 1.00 98.19 105 GLN A CA 1
ATOM 799 C C . GLN A 1 105 ? -11.518 -4.444 17.849 1.00 98.19 105 GLN A C 1
ATOM 801 O O . GLN A 1 105 ? -11.987 -4.738 18.946 1.00 98.19 105 GLN A O 1
ATOM 806 N N . GLY A 1 106 ? -12.089 -3.542 17.047 1.00 98.44 106 GLY A N 1
ATOM 807 C CA . GLY A 1 106 ? -13.356 -2.887 17.350 1.00 98.44 106 GLY A CA 1
ATOM 808 C C . GLY A 1 106 ? -14.533 -3.861 17.354 1.00 98.44 106 GLY A C 1
ATOM 809 O O . GLY A 1 106 ? -15.339 -3.843 18.282 1.00 98.44 106 GLY A O 1
ATOM 810 N N . THR A 1 107 ? -14.604 -4.752 16.362 1.00 98.12 107 THR A N 1
ATOM 811 C CA . THR A 1 107 ? -15.642 -5.787 16.275 1.00 98.12 107 THR A CA 1
ATOM 812 C C . THR A 1 107 ? -15.536 -6.797 17.420 1.00 98.12 107 THR A C 1
ATOM 814 O O . THR A 1 1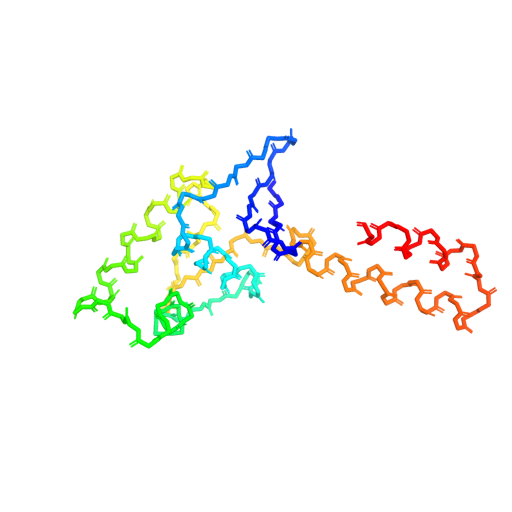07 ? -16.540 -7.055 18.077 1.00 98.12 107 THR A O 1
ATOM 817 N N . GLU A 1 108 ? -14.332 -7.292 17.730 1.00 98.44 108 GLU A N 1
ATOM 818 C CA . GLU A 1 108 ? -14.093 -8.206 18.861 1.00 98.44 108 GLU A CA 1
ATOM 819 C C . GLU A 1 108 ? -14.512 -7.572 20.203 1.00 98.44 108 GLU A C 1
ATOM 821 O O . GLU A 1 108 ? -15.135 -8.225 21.041 1.00 98.44 108 GLU A O 1
ATOM 826 N N . ALA A 1 109 ? -14.222 -6.280 20.408 1.00 98.31 109 ALA A N 1
ATOM 827 C CA . ALA A 1 109 ? -14.650 -5.556 21.605 1.00 98.31 109 ALA A CA 1
ATOM 828 C C . ALA A 1 109 ? -16.178 -5.420 21.690 1.00 98.31 109 ALA A C 1
ATOM 830 O O . ALA A 1 109 ? -16.749 -5.579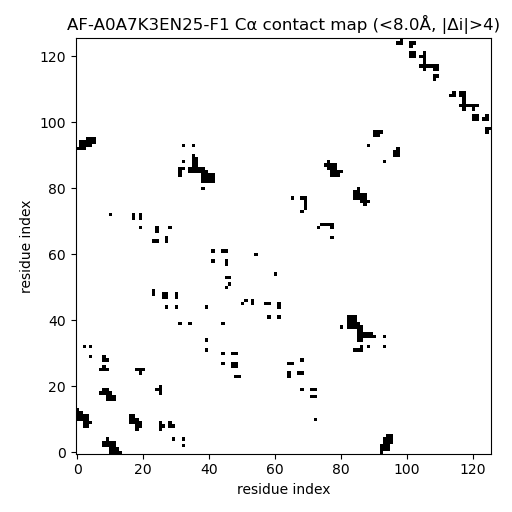 22.771 1.00 98.31 109 ALA A O 1
ATOM 831 N N . LEU A 1 110 ? -16.846 -5.169 20.560 1.00 97.94 110 LEU A N 1
ATOM 832 C CA . LEU A 1 110 ? -18.302 -5.059 20.508 1.00 97.94 110 LEU A CA 1
ATOM 833 C C . LEU A 1 110 ? -18.980 -6.399 20.823 1.00 97.94 110 LEU A C 1
ATOM 835 O O . LEU A 1 110 ? -19.919 -6.430 21.617 1.00 97.94 110 LEU A O 1
ATOM 839 N N . GLU A 1 111 ? -18.480 -7.501 20.259 1.00 97.94 111 GLU A N 1
ATOM 840 C CA . GLU A 1 111 ? -18.956 -8.861 20.554 1.00 97.94 111 GLU A CA 1
ATOM 841 C C . GLU A 1 111 ? -18.747 -9.236 22.029 1.00 97.94 111 GLU A C 1
ATOM 843 O O . GLU A 1 111 ? -19.590 -9.902 22.631 1.00 97.94 111 GLU A O 1
ATOM 848 N N . GLY A 1 112 ? -17.658 -8.755 22.636 1.00 97.94 112 GLY A N 1
ATOM 849 C CA . GLY A 1 112 ? -17.369 -8.902 24.064 1.00 97.94 112 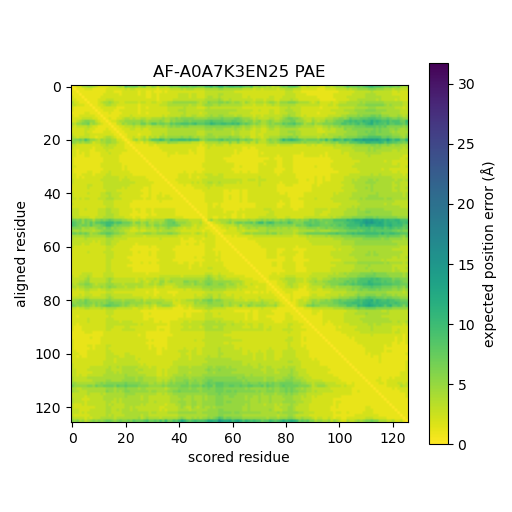GLY A CA 1
ATOM 850 C C . GLY A 1 112 ? -18.155 -7.966 24.993 1.00 97.94 112 GLY A C 1
ATOM 851 O O . GLY A 1 112 ? -17.968 -8.034 26.207 1.00 97.94 112 GLY A O 1
ATOM 852 N N . GLY A 1 113 ? -19.016 -7.091 24.461 1.00 98.19 113 GLY A N 1
ATOM 853 C CA . GLY A 1 113 ? -19.822 -6.142 25.238 1.00 98.19 113 GLY A CA 1
ATOM 854 C C . GLY A 1 113 ? -19.096 -4.860 25.674 1.00 98.19 113 GLY A C 1
ATOM 855 O O . GLY A 1 113 ? -19.679 -4.052 26.398 1.00 98.19 113 GLY A O 1
ATOM 856 N N . ASP A 1 114 ? -17.860 -4.625 25.225 1.00 98.12 114 ASP A N 1
ATOM 857 C CA . ASP A 1 114 ? -17.105 -3.392 25.479 1.00 98.12 114 ASP A CA 1
ATOM 858 C C . ASP A 1 114 ? -17.322 -2.370 24.350 1.00 98.12 114 ASP A C 1
ATOM 860 O O . ASP A 1 114 ? -16.470 -2.128 23.487 1.00 98.12 114 ASP A O 1
ATOM 864 N N . ALA A 1 115 ? -18.497 -1.739 24.371 1.00 97.81 115 ALA A N 1
ATOM 865 C CA . ALA A 1 115 ? -18.881 -0.733 23.382 1.00 97.81 115 ALA A CA 1
ATOM 866 C C . ALA A 1 115 ? -17.949 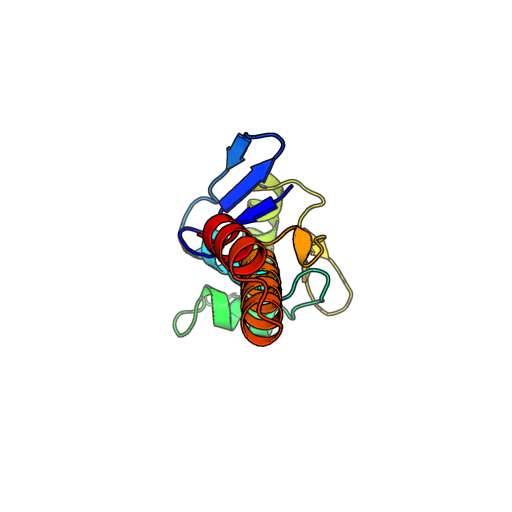0.497 23.370 1.00 97.81 115 ALA A C 1
ATOM 868 O O . ALA A 1 115 ? -17.756 1.112 22.321 1.00 97.81 115 ALA A O 1
ATOM 869 N N . ALA A 1 116 ? -17.349 0.855 24.511 1.00 98.06 116 ALA A N 1
ATOM 870 C CA . ALA A 1 116 ? -16.457 2.009 24.611 1.00 98.06 116 ALA A CA 1
ATOM 871 C C . ALA A 1 116 ? -15.130 1.759 23.879 1.00 98.06 116 ALA A C 1
ATOM 873 O O . ALA A 1 116 ? -14.638 2.627 23.151 1.00 98.06 116 ALA A O 1
ATOM 874 N N . THR A 1 117 ? -14.547 0.567 24.035 1.00 97.94 117 THR A N 1
ATOM 875 C CA . THR A 1 117 ? -13.366 0.178 23.256 1.00 97.94 117 THR A CA 1
ATOM 876 C C . THR A 1 117 ? -13.700 -0.000 21.782 1.00 97.94 117 THR A C 1
ATOM 878 O O . THR A 1 117 ? -12.916 0.455 20.950 1.00 97.94 117 THR A O 1
ATOM 881 N N . ALA A 1 118 ? -14.859 -0.581 21.458 1.00 98.12 118 ALA A N 1
ATOM 882 C CA . ALA A 1 118 ? -15.308 -0.725 20.078 1.00 98.12 118 ALA A CA 1
ATOM 883 C C . ALA A 1 118 ? -15.360 0.625 19.348 1.00 98.12 118 ALA A C 1
ATOM 885 O O . ALA A 1 118 ? -14.699 0.785 18.323 1.00 98.12 118 ALA A O 1
ATOM 886 N N . ALA A 1 119 ? -16.063 1.614 19.917 1.00 98.06 119 ALA A N 1
ATOM 887 C CA . ALA A 1 119 ? -16.192 2.950 19.333 1.00 98.06 119 ALA A CA 1
ATOM 888 C C . ALA A 1 119 ? -14.823 3.593 19.077 1.00 98.06 119 ALA A C 1
ATOM 890 O O . ALA A 1 119 ? -14.508 3.963 17.954 1.00 98.06 119 ALA A O 1
ATOM 891 N N . ARG A 1 120 ? -13.951 3.613 20.091 1.00 98.25 120 ARG A N 1
ATOM 892 C CA . ARG A 1 120 ? -12.611 4.206 19.978 1.00 98.25 120 ARG A CA 1
ATOM 893 C C . ARG A 1 120 ? -11.746 3.556 18.893 1.00 98.25 120 ARG A C 1
ATOM 895 O O . ARG A 1 120 ? -11.003 4.262 18.225 1.00 98.25 120 ARG A O 1
ATOM 902 N N . ARG A 1 121 ? -11.793 2.227 18.738 1.00 97.75 121 ARG A N 1
ATOM 903 C CA . ARG A 1 121 ? -10.994 1.518 17.720 1.00 97.75 121 ARG A CA 1
ATOM 904 C C . ARG A 1 121 ? -11.525 1.727 16.312 1.00 97.75 121 ARG A C 1
ATOM 906 O O . ARG A 1 121 ? -10.726 1.849 15.392 1.00 97.75 121 ARG A O 1
ATOM 913 N N . LEU A 1 122 ? -12.844 1.772 16.160 1.00 96.81 122 LEU A N 1
ATOM 914 C CA . LEU A 1 122 ? -13.479 2.046 14.876 1.00 96.81 122 LEU A CA 1
ATOM 915 C C . LEU A 1 122 ? -13.270 3.507 14.458 1.00 96.81 122 LEU A C 1
ATOM 917 O O . LEU A 1 122 ? -12.951 3.742 13.300 1.00 96.81 122 LEU A O 1
ATOM 921 N N . ASP A 1 123 ? -13.340 4.456 15.394 1.00 97.56 123 ASP A N 1
ATOM 922 C CA . ASP A 1 123 ? -13.029 5.868 15.135 1.00 97.5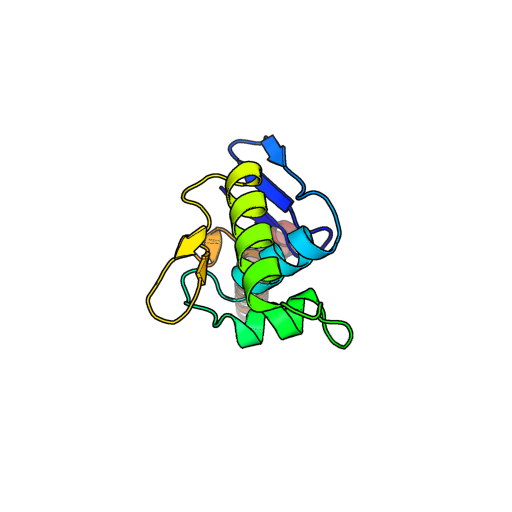6 123 ASP A CA 1
ATOM 923 C C . ASP A 1 123 ? -11.556 6.067 14.749 1.00 97.56 123 ASP A C 1
ATOM 925 O O . ASP A 1 123 ? -11.259 6.836 13.845 1.00 97.56 123 ASP A O 1
ATOM 929 N N . GLU A 1 124 ? -10.622 5.355 15.393 1.00 95.69 124 GLU A N 1
ATOM 930 C CA . GLU A 1 124 ? -9.191 5.393 15.042 1.00 95.69 124 GLU A CA 1
ATOM 931 C C . GLU A 1 124 ? -8.909 4.830 13.635 1.00 95.69 124 GLU A C 1
ATOM 933 O O . GLU A 1 124 ? -7.868 5.126 13.050 1.00 95.69 124 GLU A O 1
ATOM 938 N N . ALA A 1 125 ? -9.806 3.999 13.095 1.00 94.62 125 ALA A N 1
ATOM 939 C CA . ALA A 1 125 ? -9.653 3.410 11.769 1.00 94.62 125 ALA A CA 1
ATOM 940 C C . ALA A 1 125 ? -10.051 4.370 10.629 1.00 94.62 125 ALA A C 1
ATOM 942 O O . ALA A 1 125 ? -9.616 4.156 9.497 1.00 94.62 125 ALA A O 1
ATOM 943 N N . LEU A 1 126 ? -10.879 5.384 10.904 1.00 90.50 126 LEU A N 1
ATOM 944 C CA . LEU A 1 126 ? -11.433 6.324 9.916 1.00 90.50 126 LEU A CA 1
ATOM 945 C C . LEU A 1 126 ? -10.535 7.554 9.707 1.00 90.50 126 LEU A C 1
ATOM 947 O O . LEU A 1 126 ? -10.473 8.020 8.545 1.00 90.50 126 LEU A O 1
#

Sequence (126 aa):
MRYRILGIAQTEDHGTVTTPGGPRLRALLAALALRPGRVVTPDTLIDEVWAEDPPRDAPAALQALVGRLRRTVGKDAVGSAPGGYRLEAGREDVDLYVFERLVRQGTEALEGGDAATAARRLDEAL

Foldseek 3Di:
DAWELVPQTWAADPNDIFHQPDQLLSQLSNQQLVPAPDFDALVSSQCRRQPPHAPPCNVVVVVVSLVSNCVGHNVQQWDADVRGIHGNDDLVRYLVSLLVVLQVQLVVCVVVVNNVSNVVSNVVSD

pLDDT: mean 96.05, std 2.63, range [87.31, 98.44]

Nearest PDB structures (foldseek):
  8hvr-assembly1_J  TM=9.161E-01  e=1.719E-09  Streptomyces coelicolor A3(2)
  2ff4-assembly1_A  TM=8.962E-01  e=1.065E-08  Mycobacterium tuberculosis H37Rv
  2oqr-assembly1_A-2  TM=8.552E-01  e=3.963E-03  Mycobacterium tuberculosis H37Rv
  8hig-assembly1_A  TM=8.328E-01  e=4.756E-03  Saccharopolyspora erythraea NRRL 2338
  8b4d-assembly1_C  TM=8.031E-01  e=6.446E-03  Vibrio cholerae